Protein AF-A0AAW4YDM5-F1 (afdb_monomer_lite)

InterPro domains:
  IPR016183 Leukocidin/Hemolysin toxin [PF07968] (65-110)
  IPR036435 Leukocidin/porin MspA superfamily [SSF56959] (33-110)

Structure (mmCIF, N/CA/C/O backbone):
data_AF-A0AAW4YDM5-F1
#
_entry.id   AF-A0AAW4YDM5-F1
#
loop_
_atom_site.group_PDB
_atom_site.id
_atom_site.type_symbol
_atom_site.label_atom_id
_atom_site.label_alt_id
_atom_site.label_comp_id
_atom_site.label_asym_id
_atom_site.label_entity_id
_atom_site.label_seq_id
_atom_site.pdbx_PDB_ins_code
_atom_site.Cartn_x
_atom_site.Cartn_y
_atom_site.Cartn_z
_atom_site.occupancy
_atom_site.B_iso_or_equiv
_atom_site.auth_seq_id
_atom_site.auth_comp_id
_atom_site.auth_asym_id
_atom_site.auth_atom_id
_atom_site.pdbx_PDB_model_num
ATOM 1 N N . MET A 1 1 ? -7.450 -16.453 31.714 1.00 44.62 1 MET A N 1
ATOM 2 C CA . MET A 1 1 ? -6.294 -15.780 31.074 1.00 44.62 1 MET A CA 1
ATOM 3 C C . MET A 1 1 ? -5.781 -16.442 29.789 1.00 44.62 1 MET A C 1
ATOM 5 O O . MET A 1 1 ? -5.250 -15.725 28.960 1.00 44.62 1 MET A O 1
ATOM 9 N N . ILE A 1 2 ? -5.977 -17.747 29.549 1.00 43.50 2 ILE A N 1
ATOM 10 C CA . ILE A 1 2 ? -5.465 -18.433 28.335 1.00 43.50 2 ILE A CA 1
ATOM 11 C C . ILE A 1 2 ? -6.239 -18.065 27.048 1.00 43.50 2 ILE A C 1
ATOM 13 O O . ILE A 1 2 ? -5.651 -17.940 25.979 1.00 43.50 2 ILE A O 1
ATOM 17 N N . LYS A 1 3 ? -7.550 -17.791 27.143 1.00 35.97 3 LYS A N 1
ATOM 18 C CA . LYS A 1 3 ? -8.403 -17.486 25.973 1.00 35.97 3 LYS A CA 1
ATOM 19 C C . LYS A 1 3 ? -8.069 -16.163 25.259 1.00 35.97 3 LYS A C 1
ATOM 21 O O . LYS A 1 3 ? -8.311 -16.055 24.061 1.00 35.97 3 LYS A O 1
ATOM 26 N N . GLN A 1 4 ? -7.510 -15.176 25.965 1.00 38.47 4 GLN A N 1
ATOM 27 C CA . GLN A 1 4 ? -7.153 -13.869 25.386 1.00 38.47 4 GLN A CA 1
ATOM 28 C C . GLN A 1 4 ? -5.874 -13.957 24.538 1.00 38.47 4 GLN A C 1
ATOM 30 O O . GLN A 1 4 ? -5.766 -13.324 23.493 1.00 38.47 4 GLN A O 1
ATOM 35 N N . VAL A 1 5 ? -4.928 -14.799 24.967 1.00 45.00 5 VAL A N 1
ATOM 36 C CA . VAL A 1 5 ? -3.638 -15.004 24.297 1.00 45.00 5 VAL A CA 1
ATOM 37 C C . VAL A 1 5 ? -3.831 -15.718 22.957 1.00 45.00 5 VAL A C 1
ATOM 39 O O . VAL A 1 5 ? -3.221 -15.334 21.965 1.00 45.00 5 VAL A O 1
ATOM 42 N N . CYS A 1 6 ? -4.753 -16.685 22.885 1.00 41.28 6 CYS A N 1
ATOM 43 C CA . CYS A 1 6 ? -5.054 -17.390 21.637 1.00 41.28 6 CYS A CA 1
ATOM 44 C C . CYS A 1 6 ? -5.672 -16.476 20.565 1.00 41.28 6 CYS A C 1
ATOM 46 O O . CYS A 1 6 ? -5.277 -16.574 19.409 1.00 41.28 6 CYS A O 1
ATOM 48 N N . LYS A 1 7 ? -6.568 -15.543 20.931 1.00 37.28 7 LYS A N 1
ATOM 49 C CA . LYS A 1 7 ? -7.156 -14.589 19.967 1.00 37.28 7 LYS A CA 1
ATOM 50 C C . LYS A 1 7 ? -6.101 -13.670 19.340 1.00 37.28 7 LYS A C 1
ATOM 52 O O . LYS A 1 7 ? -6.119 -13.469 18.129 1.00 37.28 7 LYS A O 1
ATOM 57 N N . ASN A 1 8 ? -5.139 -13.189 20.130 1.00 35.47 8 ASN A N 1
ATOM 58 C CA . ASN A 1 8 ? -4.068 -12.326 19.621 1.00 35.47 8 ASN A CA 1
ATOM 59 C C . ASN A 1 8 ? -3.071 -13.079 18.721 1.00 35.47 8 ASN A C 1
ATOM 61 O O . ASN A 1 8 ? -2.528 -12.491 17.789 1.00 35.47 8 ASN A O 1
ATOM 65 N N . ILE A 1 9 ? -2.854 -14.380 18.950 1.00 46.88 9 ILE A N 1
ATOM 66 C CA . ILE A 1 9 ? -1.973 -15.201 18.102 1.00 46.88 9 ILE A CA 1
ATOM 67 C C . ILE A 1 9 ? -2.638 -15.513 16.750 1.00 46.88 9 ILE A C 1
ATOM 69 O O . ILE A 1 9 ? -1.966 -15.479 15.720 1.00 46.88 9 ILE A O 1
ATOM 73 N N . THR A 1 10 ? -3.954 -15.751 16.723 1.00 40.81 10 THR A N 1
ATOM 74 C CA . THR A 1 10 ? -4.691 -16.059 15.482 1.00 40.81 10 THR A CA 1
ATOM 75 C C . THR A 1 10 ? -4.813 -14.857 14.535 1.00 40.81 10 THR A C 1
ATOM 77 O O . THR A 1 10 ? -4.854 -15.036 13.321 1.00 40.81 10 THR A O 1
ATOM 80 N N . ILE A 1 11 ? -4.815 -13.624 15.051 1.00 39.06 11 ILE A N 1
ATOM 81 C CA . ILE A 1 11 ? -4.864 -12.413 14.211 1.00 39.06 11 ILE A CA 1
ATOM 82 C C . ILE A 1 11 ? -3.493 -12.123 13.570 1.00 39.06 11 ILE A C 1
ATOM 84 O O . ILE A 1 11 ? -3.420 -11.714 12.409 1.00 39.06 11 ILE A O 1
ATOM 88 N N . CYS A 1 12 ? -2.389 -12.411 14.270 1.00 39.31 12 CYS A N 1
ATOM 89 C CA . CYS A 1 12 ? -1.035 -12.227 13.735 1.00 39.31 12 CYS A CA 1
ATOM 90 C C . CYS A 1 12 ? -0.700 -13.171 12.565 1.00 39.31 12 CYS A C 1
ATOM 92 O O . CYS A 1 12 ? 0.063 -12.787 11.678 1.00 39.31 12 CYS A O 1
ATOM 94 N N . SER A 1 13 ? -1.267 -14.382 12.519 1.00 38.84 13 SER A N 1
ATOM 95 C CA . SER A 1 13 ? -0.990 -15.354 11.450 1.00 38.84 13 SER A CA 1
ATOM 96 C C . SER A 1 13 ? -1.734 -15.061 10.141 1.00 38.84 13 SER A C 1
ATOM 98 O O . SER A 1 13 ? -1.207 -15.341 9.064 1.00 38.84 13 SER A O 1
ATOM 100 N N . LEU A 1 14 ? -2.911 -14.429 10.195 1.00 42.19 14 LEU A N 1
ATOM 101 C CA . LEU A 1 14 ? -3.667 -14.051 8.992 1.00 42.19 14 LEU A CA 1
ATOM 102 C C . LEU A 1 14 ? -3.037 -12.864 8.247 1.00 42.19 14 LEU A C 1
ATOM 104 O O . LEU A 1 14 ? -3.037 -12.850 7.016 1.00 42.19 14 LEU A O 1
ATOM 108 N N . ALA A 1 15 ? -2.423 -11.923 8.970 1.00 40.47 15 ALA A N 1
ATOM 109 C CA . ALA A 1 15 ? -1.749 -10.765 8.377 1.00 40.47 15 ALA A CA 1
ATOM 110 C C . ALA A 1 15 ? -0.422 -11.110 7.665 1.00 40.47 15 ALA A C 1
ATOM 112 O O . ALA A 1 15 ? 0.049 -10.328 6.842 1.00 40.47 15 ALA A O 1
ATOM 113 N N . LEU A 1 16 ? 0.179 -12.271 7.958 1.00 44.12 16 LEU A N 1
ATOM 114 C CA . LEU A 1 16 ? 1.418 -12.731 7.318 1.00 44.12 16 LEU A CA 1
ATOM 115 C C . LEU A 1 16 ? 1.173 -13.564 6.049 1.00 44.12 16 LEU A C 1
ATOM 117 O O . LEU A 1 16 ? 2.044 -13.604 5.183 1.00 44.12 16 LEU A O 1
ATOM 121 N N . SER A 1 17 ? 0.005 -14.201 5.893 1.00 35.94 17 SER A N 1
ATOM 122 C CA . SER A 1 17 ? -0.230 -15.093 4.743 1.00 35.94 17 SER A CA 1
ATOM 123 C C . SER A 1 17 ? -0.555 -14.358 3.436 1.00 35.94 17 SER A C 1
ATOM 125 O O . SER A 1 17 ? -0.246 -14.860 2.358 1.00 35.94 17 SER A O 1
ATOM 127 N N . THR A 1 18 ? -1.089 -13.133 3.496 1.00 46.22 18 THR A N 1
ATOM 128 C CA . THR A 1 18 ? -1.374 -12.333 2.289 1.00 46.22 18 THR A CA 1
ATOM 129 C C . THR A 1 18 ? -0.150 -11.603 1.734 1.00 46.22 18 THR A C 1
ATOM 131 O O . THR A 1 18 ? -0.215 -11.061 0.634 1.00 46.22 18 THR A O 1
ATOM 134 N N . ALA A 1 19 ? 0.986 -11.624 2.440 1.00 41.69 19 ALA A N 1
ATOM 135 C CA . ALA A 1 19 ? 2.245 -11.042 1.970 1.00 41.69 19 ALA A CA 1
ATOM 136 C C . ALA A 1 19 ? 3.125 -12.021 1.160 1.00 41.69 19 ALA A C 1
ATOM 138 O O . ALA A 1 19 ? 4.143 -11.600 0.617 1.00 41.69 19 ALA A O 1
ATOM 139 N N . LEU A 1 20 ? 2.765 -13.311 1.070 1.00 43.16 20 LEU A N 1
ATOM 140 C CA . LEU A 1 20 ? 3.680 -14.376 0.622 1.00 43.16 20 LEU A CA 1
ATOM 141 C C . LEU A 1 20 ? 3.367 -15.026 -0.738 1.00 43.16 20 LEU A C 1
ATOM 143 O O . LEU A 1 20 ? 4.077 -15.945 -1.134 1.00 43.16 20 LEU A O 1
ATOM 147 N N . THR A 1 21 ? 2.375 -14.561 -1.504 1.00 43.31 21 THR A N 1
ATOM 148 C CA . THR A 1 21 ? 2.066 -15.158 -2.825 1.00 43.31 21 THR A CA 1
ATOM 149 C C . THR A 1 21 ? 2.743 -14.477 -4.018 1.00 43.31 21 THR A C 1
ATOM 151 O O . THR A 1 21 ? 2.501 -14.868 -5.160 1.00 43.31 21 THR A O 1
ATOM 154 N N . VAL A 1 22 ? 3.661 -13.526 -3.803 1.00 43.19 22 VAL A N 1
ATOM 155 C CA . VAL A 1 22 ? 4.590 -13.108 -4.867 1.00 43.19 22 VAL A CA 1
ATOM 156 C C . VAL A 1 22 ? 5.719 -14.137 -4.932 1.00 43.19 22 VAL A C 1
ATOM 158 O O . VAL A 1 22 ? 6.768 -13.969 -4.318 1.00 43.19 22 VAL A O 1
ATOM 161 N N . PHE A 1 23 ? 5.477 -15.232 -5.654 1.00 41.00 2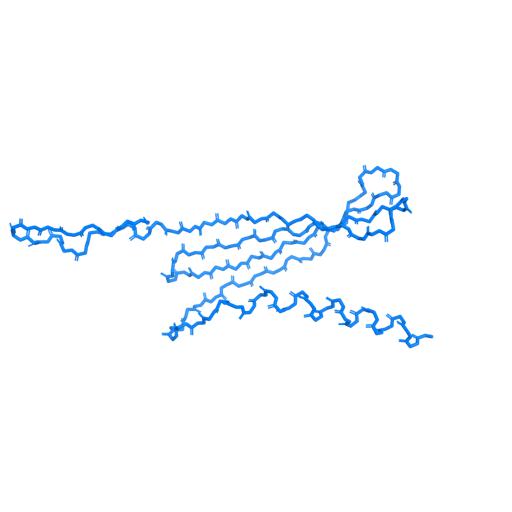3 PHE A N 1
ATOM 162 C CA . PHE A 1 23 ? 6.501 -16.211 -6.017 1.00 41.00 23 PHE A CA 1
ATOM 163 C C . PHE A 1 23 ? 7.747 -15.489 -6.573 1.00 41.00 23 PHE A C 1
ATOM 165 O O . PHE A 1 23 ? 7.639 -14.800 -7.597 1.00 41.00 23 PHE A O 1
ATOM 172 N N . PRO A 1 24 ? 8.939 -15.636 -5.964 1.00 40.97 24 PRO A N 1
ATOM 173 C CA . PRO A 1 24 ? 10.163 -15.237 -6.624 1.00 40.97 24 PRO A CA 1
ATOM 174 C C . PRO A 1 24 ? 10.464 -16.326 -7.654 1.00 40.97 24 PRO A C 1
ATOM 176 O O . PRO A 1 24 ? 10.993 -17.388 -7.336 1.00 40.97 24 PRO A O 1
ATOM 179 N N . ALA A 1 25 ? 10.093 -16.087 -8.910 1.00 41.97 25 ALA A N 1
ATOM 180 C CA . ALA A 1 25 ? 10.768 -16.754 -10.011 1.00 41.97 25 ALA A CA 1
ATOM 181 C C . ALA A 1 25 ? 12.234 -16.308 -9.950 1.00 41.97 25 ALA A C 1
ATOM 183 O O . ALA A 1 25 ? 12.522 -15.156 -10.251 1.00 41.97 25 ALA A O 1
ATOM 184 N N . SER A 1 26 ? 13.093 -17.190 -9.434 1.00 42.50 26 SER A N 1
ATOM 185 C CA . SER A 1 26 ? 14.560 -17.189 -9.504 1.00 42.50 26 SER A CA 1
ATOM 186 C C . SER A 1 26 ? 15.215 -15.906 -10.047 1.00 42.50 26 SER A C 1
ATOM 188 O O . SER A 1 26 ? 15.744 -15.885 -11.155 1.00 42.50 26 SER A O 1
ATOM 190 N N . SER A 1 27 ? 15.223 -14.842 -9.254 1.00 41.47 27 SER A N 1
ATOM 191 C CA . SER A 1 27 ? 16.229 -13.791 -9.339 1.00 41.47 27 SER A CA 1
ATOM 192 C C . SER A 1 27 ? 16.419 -13.245 -7.931 1.00 41.47 27 SER A C 1
ATOM 194 O O . SER A 1 27 ? 15.467 -13.121 -7.157 1.00 41.47 27 SER A O 1
ATOM 196 N N . TYR A 1 28 ? 17.669 -13.000 -7.553 1.00 47.84 28 TYR A N 1
ATOM 197 C CA . TYR A 1 28 ? 18.026 -12.339 -6.303 1.00 47.84 28 TYR A CA 1
ATOM 198 C C . TYR A 1 28 ? 17.631 -10.855 -6.400 1.00 47.84 28 TYR A C 1
ATOM 200 O O . TYR A 1 28 ? 18.486 -9.977 -6.461 1.00 47.84 28 TYR A O 1
ATOM 208 N N . ALA A 1 29 ? 16.334 -10.566 -6.489 1.00 52.53 29 ALA A N 1
ATOM 209 C CA . ALA A 1 29 ? 15.829 -9.208 -6.431 1.00 52.53 29 ALA A CA 1
ATOM 210 C C . ALA A 1 29 ? 15.905 -8.731 -4.975 1.00 52.53 29 ALA A C 1
ATOM 212 O O . ALA A 1 29 ? 15.348 -9.354 -4.069 1.00 52.53 29 ALA A O 1
ATOM 213 N N . GLU A 1 30 ? 16.611 -7.626 -4.737 1.00 57.28 30 GLU A N 1
ATOM 214 C CA . GLU A 1 30 ? 16.645 -6.970 -3.430 1.00 57.28 30 GLU A CA 1
ATOM 215 C C . GLU A 1 30 ? 15.254 -6.380 -3.139 1.00 57.28 30 GLU A C 1
ATOM 217 O O . GLU A 1 30 ? 14.900 -5.293 -3.606 1.00 57.28 30 GLU A O 1
ATOM 222 N N . ILE A 1 31 ? 14.436 -7.126 -2.393 1.00 62.00 31 ILE A N 1
ATOM 223 C CA . ILE A 1 31 ? 13.111 -6.680 -1.963 1.00 62.00 31 ILE A CA 1
ATOM 224 C C . ILE A 1 31 ? 13.289 -5.721 -0.787 1.00 62.00 31 ILE A C 1
ATOM 226 O O . ILE A 1 31 ? 13.648 -6.123 0.321 1.00 62.00 31 ILE A O 1
ATOM 230 N N . LYS A 1 32 ? 12.995 -4.437 -1.008 1.00 73.62 32 LYS A N 1
ATOM 231 C CA . LYS A 1 32 ? 12.991 -3.435 0.066 1.00 73.62 32 LYS A CA 1
ATOM 232 C C . LYS A 1 32 ? 11.613 -3.387 0.705 1.00 73.62 32 LYS A C 1
ATOM 234 O O . LYS A 1 32 ? 10.699 -2.765 0.169 1.00 73.62 32 LYS A O 1
ATOM 239 N N . SER A 1 33 ? 11.466 -4.041 1.855 1.00 80.81 33 SER A N 1
ATOM 240 C CA . SER A 1 33 ? 10.234 -4.025 2.645 1.00 80.81 33 SER A CA 1
ATOM 241 C C . SER A 1 33 ? 10.357 -3.121 3.869 1.00 80.81 33 SER A C 1
ATOM 243 O O . SER A 1 33 ? 11.337 -3.197 4.610 1.00 80.81 33 SER A O 1
ATOM 245 N N . LYS A 1 34 ? 9.333 -2.313 4.135 1.00 85.25 34 LYS A N 1
ATOM 246 C CA . LYS A 1 34 ? 9.205 -1.517 5.360 1.00 85.25 34 LYS A CA 1
ATOM 247 C C . LYS A 1 34 ? 7.765 -1.557 5.835 1.00 85.25 34 LYS A C 1
ATOM 249 O O . LYS A 1 34 ? 6.843 -1.404 5.040 1.00 85.25 34 LYS A O 1
ATOM 254 N N . ILE A 1 35 ? 7.574 -1.712 7.139 1.00 86.56 35 ILE A N 1
ATOM 255 C CA . ILE A 1 35 ? 6.257 -1.610 7.758 1.00 86.56 35 ILE A CA 1
ATOM 256 C C . ILE A 1 35 ? 6.315 -0.523 8.823 1.00 86.56 35 ILE A C 1
ATOM 258 O O . ILE A 1 35 ? 7.212 -0.523 9.664 1.00 86.56 35 ILE A O 1
ATOM 262 N N . THR A 1 36 ? 5.380 0.422 8.777 1.00 83.94 36 THR A N 1
ATOM 263 C CA . THR A 1 36 ? 5.300 1.482 9.782 1.00 83.94 36 THR A CA 1
ATOM 264 C C . THR A 1 36 ? 4.778 0.937 11.109 1.00 83.94 36 THR A C 1
ATOM 266 O O . THR A 1 36 ? 4.114 -0.108 11.170 1.00 83.94 36 THR A O 1
ATOM 269 N N . THR A 1 37 ? 5.061 1.671 12.181 1.00 85.19 37 THR A N 1
ATOM 270 C CA . THR A 1 37 ? 4.341 1.523 13.444 1.00 85.19 37 THR A CA 1
ATOM 271 C C . THR A 1 37 ? 2.861 1.853 13.242 1.00 85.19 37 THR A C 1
ATOM 273 O O . THR A 1 37 ? 2.474 2.479 12.247 1.00 85.19 37 THR A O 1
ATOM 276 N N . VAL A 1 38 ? 2.026 1.367 14.157 1.00 91.12 38 VAL A N 1
ATOM 277 C CA . VAL A 1 38 ? 0.591 1.657 14.156 1.00 91.12 38 VAL A CA 1
ATOM 278 C C . VAL A 1 38 ? 0.384 3.088 14.644 1.00 91.12 38 VAL A C 1
ATOM 280 O O . VAL A 1 38 ? 0.923 3.465 15.683 1.00 91.12 38 VAL A O 1
ATOM 283 N N . SER A 1 39 ? -0.390 3.874 13.902 1.00 89.06 39 SER A N 1
ATOM 284 C CA . SER A 1 39 ? -0.860 5.191 14.331 1.00 89.06 39 SER A CA 1
ATOM 285 C C . SER A 1 39 ? -2.332 5.109 14.722 1.00 89.06 39 SER A C 1
ATOM 287 O O . SER A 1 39 ? -3.151 4.678 13.911 1.00 89.06 39 SER A O 1
ATOM 289 N N . GLU A 1 40 ? -2.663 5.540 15.934 1.00 93.00 40 GLU A N 1
ATOM 290 C CA . GLU A 1 40 ? -4.042 5.664 16.412 1.00 93.00 40 GLU A CA 1
ATOM 291 C C . GLU A 1 40 ? -4.577 7.070 16.111 1.00 93.00 40 GLU A C 1
ATOM 293 O O . GLU A 1 40 ? -3.873 8.068 16.287 1.00 93.00 40 GLU A O 1
ATOM 298 N N . LYS A 1 41 ? -5.828 7.149 15.661 1.00 92.50 41 LYS A N 1
ATOM 299 C CA . LYS A 1 41 ? -6.566 8.396 15.476 1.00 92.50 41 LYS A CA 1
ATOM 300 C C . LYS A 1 41 ? -7.996 8.222 15.976 1.00 92.50 41 LYS A C 1
ATOM 302 O O . LYS A 1 41 ? -8.707 7.336 15.510 1.00 92.50 41 LYS A O 1
ATOM 307 N N . ASN A 1 42 ? -8.436 9.114 16.857 1.00 90.94 42 ASN A N 1
ATOM 308 C CA . ASN A 1 42 ? -9.849 9.231 17.217 1.00 90.94 42 ASN A CA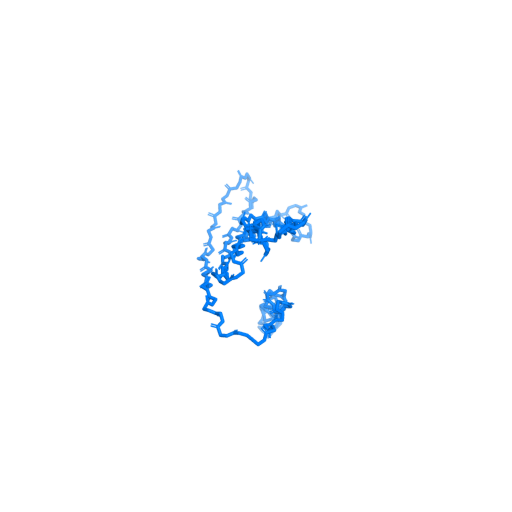 1
ATOM 309 C C . ASN A 1 42 ? -10.582 9.960 16.082 1.00 90.94 42 ASN A C 1
ATOM 311 O O . ASN A 1 42 ? -10.111 11.008 15.625 1.00 90.94 42 ASN A O 1
ATOM 315 N N . LEU A 1 43 ? -11.674 9.382 15.582 1.00 87.12 43 LEU A N 1
ATOM 316 C CA . LEU A 1 43 ? -12.462 9.981 14.501 1.00 87.12 43 LEU A CA 1
ATOM 317 C C . LEU A 1 43 ? -13.618 10.803 15.060 1.00 87.12 43 LEU A C 1
ATOM 319 O O . LEU A 1 43 ? -13.651 12.010 14.844 1.00 87.12 43 LEU A O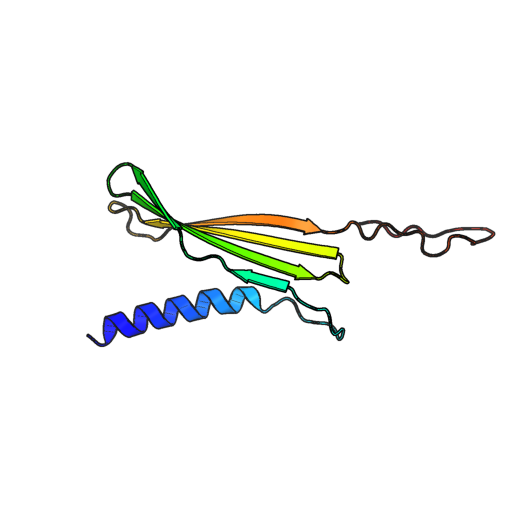 1
ATOM 323 N N . ASP A 1 44 ? -14.532 10.139 15.765 1.00 85.12 44 ASP A N 1
ATOM 324 C CA . ASP A 1 44 ? -15.706 10.743 16.388 1.00 85.12 44 ASP A CA 1
ATOM 325 C C . ASP A 1 44 ? -16.249 9.833 17.501 1.00 85.12 44 ASP A C 1
ATOM 327 O O . ASP A 1 44 ? -16.239 8.603 17.370 1.00 85.12 44 ASP A O 1
ATOM 331 N N . GLY A 1 45 ? -16.694 10.436 18.604 1.00 84.69 45 GLY A N 1
ATOM 332 C CA . GLY A 1 45 ? -17.055 9.725 19.833 1.00 84.69 45 GLY A CA 1
ATOM 333 C C . GLY A 1 45 ? -15.967 8.740 20.276 1.00 84.69 45 GLY A C 1
ATOM 334 O O . GLY A 1 45 ? -14.783 9.073 20.327 1.00 84.69 45 GLY A O 1
ATOM 335 N N . ASP A 1 46 ? -16.374 7.502 20.543 1.00 86.88 46 ASP A N 1
ATOM 336 C CA . ASP A 1 46 ? -15.481 6.401 20.920 1.00 86.88 46 ASP A CA 1
ATOM 337 C C . ASP A 1 46 ? -14.942 5.614 19.702 1.00 86.88 46 ASP A C 1
ATOM 339 O O . ASP A 1 46 ? -14.326 4.555 19.855 1.00 86.88 46 ASP A O 1
ATOM 343 N N . THR A 1 47 ? -15.163 6.111 18.478 1.00 89.12 47 THR A N 1
ATOM 344 C CA . THR A 1 47 ? -14.679 5.472 17.249 1.00 89.12 47 THR A CA 1
ATOM 345 C C . THR A 1 47 ? -13.197 5.744 17.039 1.00 89.12 47 THR A C 1
ATOM 347 O O . THR A 1 47 ? -12.757 6.893 16.892 1.00 89.12 47 THR A O 1
ATOM 350 N N . LYS A 1 48 ? -12.420 4.664 16.941 1.00 92.25 48 LYS A N 1
ATOM 351 C CA . LYS A 1 48 ? -10.967 4.714 16.767 1.00 92.25 48 LYS A CA 1
ATOM 352 C C . LYS A 1 48 ? -10.538 4.104 15.448 1.00 92.25 48 LYS A C 1
ATOM 354 O O . LYS A 1 48 ? -11.027 3.052 15.042 1.00 92.25 48 LYS A O 1
ATOM 359 N N . MET A 1 49 ? -9.574 4.749 14.804 1.00 93.19 49 MET A N 1
ATOM 360 C CA . MET A 1 49 ? -8.910 4.246 13.613 1.00 93.19 49 MET A CA 1
ATOM 361 C C . MET A 1 49 ? -7.446 3.938 13.916 1.00 93.19 49 MET A C 1
ATOM 363 O O . MET A 1 49 ? -6.697 4.796 14.380 1.00 93.19 49 MET A O 1
ATOM 367 N N . TYR A 1 50 ? -7.030 2.722 13.589 1.00 93.19 50 TYR A N 1
ATOM 368 C CA . TYR A 1 50 ? -5.652 2.265 13.666 1.00 93.19 50 TYR A CA 1
ATOM 369 C C . TYR A 1 50 ? -5.104 2.103 12.256 1.00 93.19 50 TYR A C 1
ATOM 371 O O 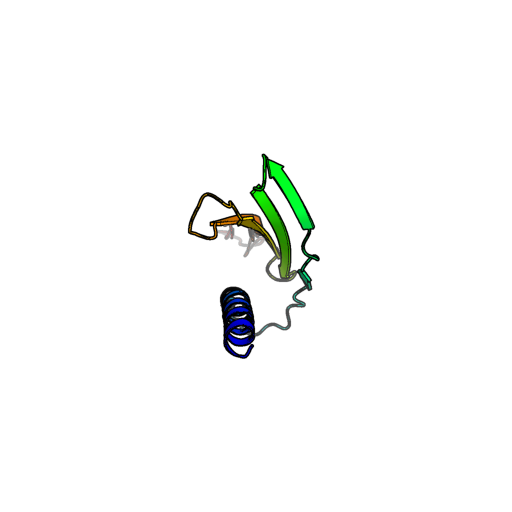. TYR A 1 50 ? -5.524 1.225 11.502 1.00 93.19 50 TYR A O 1
ATOM 379 N N . THR A 1 51 ? -4.148 2.947 11.891 1.00 91.94 51 THR A N 1
ATOM 380 C CA . THR A 1 51 ? -3.552 2.942 10.558 1.00 91.94 51 THR A CA 1
ATOM 381 C C . THR A 1 51 ? -2.156 2.335 10.591 1.00 91.94 51 THR A C 1
ATOM 383 O O . THR A 1 51 ? -1.332 2.658 11.446 1.00 91.94 51 THR A O 1
ATOM 386 N N . ARG A 1 52 ? -1.861 1.470 9.620 1.00 92.56 52 ARG A N 1
ATOM 387 C CA . ARG A 1 52 ? -0.525 0.918 9.381 1.00 92.56 52 ARG A CA 1
ATOM 388 C C . ARG A 1 52 ? -0.244 0.875 7.890 1.00 92.56 52 ARG A C 1
ATOM 390 O O . ARG A 1 52 ? -1.110 0.496 7.110 1.00 92.56 52 ARG A O 1
ATOM 397 N N . THR A 1 53 ? 0.970 1.227 7.487 1.00 90.06 53 THR A N 1
ATOM 398 C CA . THR A 1 53 ? 1.378 1.163 6.082 1.00 90.06 53 THR A CA 1
ATOM 399 C C . THR A 1 53 ? 2.487 0.136 5.906 1.00 90.06 53 THR A C 1
ATOM 401 O O . THR A 1 53 ? 3.499 0.184 6.606 1.00 90.06 53 THR A O 1
ATOM 404 N N . ALA A 1 54 ? 2.303 -0.786 4.966 1.00 89.31 54 ALA A N 1
ATOM 405 C CA . ALA A 1 54 ? 3.319 -1.723 4.512 1.00 89.31 54 ALA A CA 1
ATOM 406 C C . ALA A 1 54 ? 3.754 -1.339 3.096 1.00 89.31 54 ALA A C 1
ATOM 408 O O . ALA A 1 54 ? 2.928 -1.215 2.194 1.00 89.31 54 ALA A O 1
ATOM 409 N N . THR A 1 55 ? 5.049 -1.135 2.899 1.00 87.75 55 THR A N 1
ATOM 410 C CA . THR A 1 55 ? 5.646 -0.837 1.596 1.00 87.75 55 THR A CA 1
ATOM 411 C C . THR A 1 55 ? 6.604 -1.941 1.198 1.00 87.75 55 THR A C 1
ATOM 413 O O . THR A 1 55 ? 7.424 -2.354 2.018 1.00 87.75 55 THR A O 1
ATOM 416 N N . THR A 1 56 ? 6.531 -2.375 -0.053 1.00 89.31 56 THR A N 1
ATOM 417 C CA . THR A 1 56 ? 7.489 -3.296 -0.667 1.00 89.31 56 THR A CA 1
ATOM 418 C C . THR A 1 56 ? 7.826 -2.817 -2.072 1.00 89.31 56 THR A C 1
ATOM 420 O O . THR A 1 56 ? 6.984 -2.221 -2.745 1.00 89.31 56 THR A O 1
ATOM 423 N N . SER A 1 57 ? 9.055 -3.033 -2.523 1.00 87.25 57 SER A N 1
ATOM 424 C CA . SER A 1 57 ? 9.456 -2.706 -3.888 1.00 87.25 57 SER A CA 1
ATOM 425 C C . SER A 1 57 ? 10.436 -3.722 -4.445 1.00 87.25 57 SER A C 1
ATOM 427 O O . SER A 1 57 ? 11.366 -4.127 -3.748 1.00 87.25 57 SER A O 1
ATOM 429 N N . ASP A 1 58 ? 10.246 -4.047 -5.717 1.00 86.50 58 ASP A N 1
ATOM 430 C CA . ASP A 1 58 ? 11.126 -4.850 -6.554 1.00 86.50 58 ASP A CA 1
ATOM 431 C C . ASP A 1 58 ? 11.724 -3.932 -7.632 1.00 86.50 58 ASP A C 1
ATOM 433 O O . ASP A 1 58 ? 11.031 -3.449 -8.537 1.00 86.50 58 ASP A O 1
ATOM 437 N N . THR A 1 59 ? 13.021 -3.651 -7.494 1.00 86.44 59 THR A N 1
ATOM 438 C CA . THR A 1 59 ? 13.747 -2.740 -8.392 1.00 86.44 59 THR A CA 1
ATOM 439 C C . THR A 1 59 ? 13.901 -3.332 -9.793 1.00 86.44 59 THR A C 1
ATOM 441 O O . THR A 1 59 ? 13.813 -2.597 -10.777 1.00 86.44 59 THR A O 1
ATOM 444 N N . GLU A 1 60 ? 14.084 -4.650 -9.900 1.00 86.12 60 GLU A N 1
ATOM 445 C CA . GLU A 1 60 ? 14.284 -5.342 -11.176 1.00 86.12 60 GLU A CA 1
ATOM 446 C C . GLU A 1 60 ? 13.001 -5.304 -12.009 1.00 86.12 60 GLU A C 1
ATOM 448 O O . GLU A 1 60 ? 13.016 -4.937 -13.188 1.00 86.12 60 GLU A O 1
ATOM 453 N N . LYS A 1 61 ? 11.862 -5.580 -11.369 1.00 85.69 61 LYS A N 1
ATOM 454 C CA . LYS A 1 61 ? 10.547 -5.527 -12.021 1.00 85.69 61 LYS A CA 1
ATOM 455 C C . LYS A 1 61 ? 9.988 -4.111 -12.143 1.00 85.69 61 LYS A C 1
ATOM 457 O O . LYS A 1 61 ? 8.980 -3.921 -12.819 1.00 85.69 61 LYS A O 1
ATOM 462 N N . LYS A 1 62 ? 10.632 -3.112 -11.527 1.00 89.44 62 LYS A N 1
ATOM 463 C CA . LYS A 1 62 ? 10.154 -1.719 -11.437 1.00 89.44 62 LYS A CA 1
ATOM 464 C C . LYS A 1 62 ? 8.744 -1.635 -10.841 1.00 89.44 62 LYS A C 1
ATOM 466 O O . LYS A 1 62 ? 7.905 -0.870 -11.321 1.00 89.44 62 LYS A O 1
ATOM 471 N N . ILE A 1 63 ? 8.479 -2.436 -9.810 1.00 90.62 63 ILE A N 1
ATOM 472 C CA . ILE A 1 63 ? 7.189 -2.481 -9.115 1.00 90.62 63 ILE A CA 1
ATOM 473 C C . ILE A 1 63 ? 7.385 -2.002 -7.682 1.00 90.62 63 ILE A C 1
ATOM 475 O O . ILE A 1 63 ? 8.244 -2.499 -6.959 1.00 90.62 63 ILE A O 1
ATOM 479 N N . SER A 1 64 ? 6.557 -1.061 -7.250 1.00 91.44 64 SER A N 1
ATOM 480 C CA . SER A 1 64 ? 6.430 -0.646 -5.861 1.00 91.44 64 SER A CA 1
ATOM 481 C C . SER A 1 64 ? 4.983 -0.795 -5.410 1.00 91.44 64 SER A C 1
ATOM 483 O O . SER A 1 64 ? 4.044 -0.493 -6.144 1.00 91.44 64 SER A O 1
ATOM 485 N N . GLN A 1 65 ? 4.799 -1.267 -4.185 1.00 91.81 65 GLN A N 1
ATOM 486 C CA . GLN A 1 65 ? 3.505 -1.441 -3.546 1.00 91.81 65 GLN A CA 1
ATOM 487 C C . GLN A 1 65 ? 3.525 -0.743 -2.191 1.00 91.81 65 GLN A C 1
ATOM 489 O O . GLN A 1 65 ? 4.505 -0.789 -1.447 1.00 91.81 65 GLN A O 1
ATOM 494 N N . SER A 1 66 ? 2.421 -0.090 -1.867 1.00 91.25 66 SER A N 1
ATOM 495 C CA . SER A 1 66 ? 2.187 0.596 -0.605 1.00 91.25 66 SER A CA 1
ATOM 496 C C . SER A 1 66 ? 0.755 0.308 -0.176 1.00 91.25 66 SER A C 1
ATOM 498 O O . SER A 1 66 ? -0.198 0.870 -0.711 1.00 91.25 66 SER A O 1
ATOM 500 N N . LEU A 1 67 ? 0.605 -0.619 0.761 1.00 94.06 67 LEU A N 1
ATOM 501 C CA . LEU A 1 67 ? -0.677 -1.010 1.325 1.00 94.06 67 LEU A CA 1
ATOM 502 C C . LEU A 1 67 ? -0.881 -0.265 2.638 1.00 94.06 67 LEU A C 1
ATOM 504 O O . LEU A 1 67 ? -0.152 -0.482 3.605 1.00 94.06 67 LEU A O 1
ATOM 508 N N . GLN A 1 68 ? -1.871 0.618 2.671 1.00 92.75 68 GLN A N 1
ATOM 509 C CA . GLN A 1 68 ? -2.308 1.276 3.894 1.00 92.75 68 GLN A CA 1
ATOM 510 C C . GLN A 1 68 ? -3.539 0.550 4.436 1.00 92.75 68 GLN A C 1
ATOM 512 O O . GLN A 1 68 ? -4.600 0.569 3.816 1.00 92.75 68 GLN A O 1
ATOM 517 N N . PHE A 1 69 ? -3.387 -0.070 5.597 1.00 94.44 69 PHE A N 1
ATOM 518 C CA . PHE A 1 69 ? -4.449 -0.721 6.348 1.00 94.44 69 PHE A CA 1
ATOM 519 C C . PHE A 1 69 ? -4.997 0.268 7.369 1.00 94.44 69 PHE A C 1
ATOM 521 O O . PHE A 1 69 ? -4.226 0.832 8.143 1.00 94.44 69 PHE A O 1
ATOM 528 N N . ASN A 1 70 ? -6.308 0.479 7.371 1.00 93.38 70 ASN A N 1
ATOM 529 C CA . ASN A 1 70 ? -6.998 1.305 8.354 1.00 93.38 70 ASN A CA 1
ATOM 530 C C . ASN A 1 70 ? -8.040 0.429 9.041 1.00 93.38 70 ASN A C 1
ATOM 532 O O . ASN A 1 70 ? -9.065 0.109 8.441 1.00 93.38 70 ASN A O 1
ATOM 536 N N . PHE A 1 71 ? -7.750 0.009 10.263 1.00 94.25 71 PHE A N 1
ATOM 537 C CA . PHE A 1 71 ? -8.668 -0.757 11.092 1.00 94.25 71 PHE A CA 1
ATOM 538 C C . PHE A 1 71 ? -9.552 0.214 11.857 1.00 94.25 71 PHE A C 1
ATOM 540 O O . PHE A 1 71 ? -9.046 1.142 12.483 1.00 94.25 71 PHE A O 1
ATOM 547 N N . LEU A 1 72 ? -10.855 0.013 11.776 1.00 93.38 72 LEU A N 1
ATOM 548 C CA . LEU A 1 72 ? -11.857 0.840 12.416 1.00 93.38 72 LEU A CA 1
ATOM 549 C C . LEU A 1 72 ? -12.515 0.034 13.534 1.00 93.38 72 LEU A C 1
ATOM 551 O O . LEU A 1 72 ? -12.994 -1.081 13.309 1.00 93.38 72 LEU A O 1
ATOM 555 N N . THR A 1 73 ? -12.521 0.616 14.727 1.00 89.62 73 THR A N 1
ATOM 556 C CA . THR A 1 73 ? -13.188 0.081 15.910 1.00 89.62 73 THR A CA 1
ATOM 557 C C . THR A 1 73 ? -14.297 1.046 16.298 1.00 89.62 73 THR A C 1
ATOM 559 O O . THR A 1 73 ? -14.021 2.168 16.721 1.00 89.62 73 THR A O 1
ATOM 562 N N . GLU A 1 74 ? -15.541 0.601 16.140 1.00 89.44 74 GLU A N 1
ATOM 563 C CA . GLU A 1 74 ? -16.747 1.339 16.513 1.00 89.44 74 GLU A CA 1
ATOM 564 C C . GLU A 1 74 ? -17.453 0.610 17.666 1.00 89.44 74 GLU A C 1
ATOM 566 O O . GLU A 1 74 ? -17.725 -0.582 17.542 1.00 89.44 74 GLU A O 1
ATOM 571 N N . PRO A 1 75 ? -17.788 1.283 18.779 1.00 87.50 75 PRO A N 1
ATOM 572 C CA . PRO A 1 75 ? -18.422 0.624 19.926 1.00 87.50 75 PRO A CA 1
ATOM 573 C C . PRO A 1 75 ? -19.832 0.102 19.640 1.00 87.50 75 PRO A C 1
ATOM 575 O O . PRO A 1 75 ? -20.272 -0.863 20.258 1.00 87.50 75 PRO A O 1
ATOM 578 N N . ASN A 1 76 ? -20.543 0.748 18.714 1.00 89.06 76 ASN A N 1
ATOM 579 C CA . ASN A 1 76 ? -21.929 0.423 18.372 1.00 89.06 76 ASN A CA 1
ATOM 580 C C . ASN A 1 76 ? -22.036 -0.582 17.216 1.00 89.06 76 ASN A C 1
ATOM 582 O O . ASN A 1 76 ? -23.136 -0.831 16.724 1.00 89.06 76 ASN A O 1
ATOM 586 N N . TYR A 1 77 ? -20.911 -1.147 16.775 1.00 89.31 77 TYR A N 1
ATOM 587 C CA . TYR A 1 77 ? -20.861 -2.107 15.685 1.00 89.31 77 TYR A CA 1
ATOM 588 C C . TYR A 1 77 ? -20.143 -3.377 16.141 1.00 89.31 77 TYR A C 1
ATOM 590 O O . TYR A 1 77 ? -19.051 -3.341 16.699 1.00 89.31 77 TYR A O 1
ATOM 598 N N . ASP A 1 78 ? -20.769 -4.527 15.915 1.00 91.19 78 ASP A N 1
ATOM 599 C CA . ASP A 1 78 ? -20.311 -5.825 16.418 1.00 91.19 78 ASP A CA 1
ATOM 600 C C . ASP A 1 78 ? -19.193 -6.457 15.571 1.00 91.19 78 ASP A C 1
ATOM 602 O O . ASP A 1 78 ? -18.741 -7.569 15.858 1.00 91.19 78 ASP A O 1
ATOM 606 N N . LYS A 1 79 ? -18.730 -5.759 14.527 1.00 91.31 79 LYS A N 1
ATOM 607 C CA . LYS A 1 79 ? -17.707 -6.241 13.594 1.00 91.31 79 LYS A CA 1
ATOM 608 C C . LYS A 1 79 ? -16.541 -5.271 13.494 1.00 91.31 79 LYS A C 1
ATOM 610 O O . LYS A 1 79 ? -16.702 -4.058 13.417 1.00 91.31 79 LYS A O 1
ATOM 615 N N . GLU A 1 80 ? -15.349 -5.838 13.384 1.00 87.44 80 GLU A N 1
ATOM 616 C CA . GLU A 1 80 ? -14.156 -5.086 13.012 1.00 87.44 80 GLU A CA 1
ATOM 617 C C . GLU A 1 80 ? -14.194 -4.773 11.513 1.00 87.44 80 GLU A C 1
ATOM 619 O O . GLU A 1 80 ? -14.472 -5.649 10.689 1.00 87.44 80 GLU A O 1
ATOM 624 N N . THR A 1 81 ? -13.897 -3.525 11.151 1.00 91.81 81 THR A N 1
ATOM 625 C CA . THR A 1 81 ? -13.848 -3.101 9.746 1.00 91.81 81 THR A CA 1
ATOM 626 C C . THR A 1 81 ? -12.422 -2.737 9.366 1.00 91.81 81 THR A C 1
ATOM 628 O O . THR A 1 81 ? -11.728 -2.051 10.112 1.00 91.81 81 THR A O 1
ATOM 631 N N . VAL A 1 82 ? -11.969 -3.174 8.189 1.00 93.75 82 VAL A N 1
ATOM 632 C CA . VAL A 1 82 ? -10.662 -2.796 7.644 1.00 93.75 82 VAL A CA 1
ATOM 633 C C . VAL A 1 82 ? -10.816 -2.164 6.267 1.00 93.75 82 VAL A C 1
ATOM 635 O O . VAL A 1 82 ? -11.387 -2.752 5.352 1.00 93.75 82 VAL A O 1
ATOM 638 N N . PHE A 1 83 ? -10.255 -0.969 6.105 1.00 93.06 83 PHE 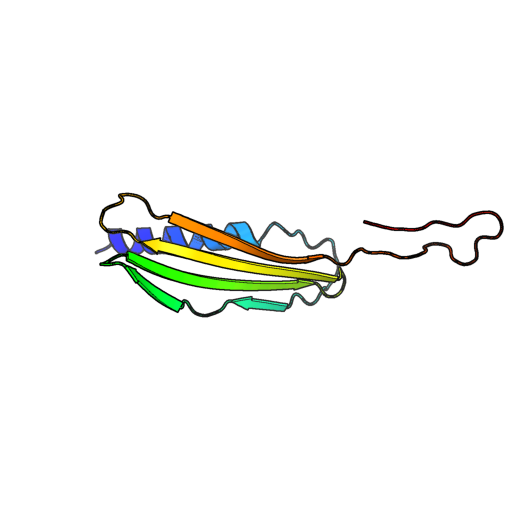A N 1
ATOM 639 C CA . PHE A 1 83 ? -10.126 -0.303 4.814 1.00 93.06 83 PHE A CA 1
ATOM 640 C C . PHE A 1 83 ? -8.692 -0.430 4.326 1.00 93.06 83 PHE A C 1
ATOM 642 O O . PHE A 1 83 ? -7.761 0.106 4.937 1.00 93.06 83 PHE A O 1
ATOM 649 N N . ILE A 1 84 ? -8.519 -1.120 3.202 1.00 92.94 84 ILE A N 1
ATOM 650 C CA . ILE A 1 84 ? -7.215 -1.309 2.576 1.00 92.94 84 ILE A CA 1
ATOM 651 C C . ILE A 1 84 ? -7.113 -0.364 1.387 1.00 92.94 84 ILE A C 1
ATOM 653 O O . ILE A 1 84 ? -7.859 -0.479 0.416 1.00 92.94 84 ILE A O 1
ATOM 657 N N . LYS A 1 85 ? -6.159 0.564 1.446 1.00 94.06 85 LYS A N 1
ATOM 658 C CA . LYS A 1 85 ? -5.800 1.410 0.312 1.00 94.06 85 LYS A CA 1
ATOM 659 C C . LYS A 1 85 ? -4.522 0.878 -0.315 1.00 94.06 85 LYS A C 1
ATOM 661 O O . LYS A 1 85 ? -3.441 1.026 0.254 1.00 94.06 85 LYS A O 1
ATOM 666 N N . ALA A 1 86 ? -4.657 0.279 -1.493 1.00 92.62 86 ALA A N 1
ATOM 667 C CA . ALA A 1 86 ? -3.524 -0.130 -2.306 1.00 92.62 86 ALA A CA 1
ATOM 668 C C . ALA A 1 86 ? -3.038 1.052 -3.153 1.00 92.62 86 ALA A C 1
ATOM 670 O O . ALA A 1 86 ? -3.776 1.613 -3.961 1.00 92.62 86 ALA A O 1
ATOM 671 N N . LYS A 1 87 ? -1.791 1.453 -2.932 1.00 92.88 87 LYS A N 1
ATOM 672 C CA . LYS A 1 87 ? -1.051 2.435 -3.725 1.00 92.88 87 LYS A CA 1
ATOM 673 C C . LYS A 1 87 ? 0.245 1.803 -4.223 1.00 92.88 87 LYS A C 1
ATOM 675 O O . LYS A 1 87 ? 0.615 0.705 -3.810 1.00 92.88 87 LYS A O 1
ATOM 680 N N . GLY A 1 88 ? 0.964 2.534 -5.061 1.00 91.25 88 GLY A N 1
ATOM 681 C CA . GLY A 1 88 ? 2.261 2.128 -5.577 1.00 91.25 88 GLY A CA 1
ATOM 682 C C . GLY A 1 88 ? 2.400 2.485 -7.046 1.00 91.25 88 GLY A C 1
ATOM 683 O O . GLY A 1 88 ? 1.596 3.251 -7.580 1.00 91.25 88 GLY A O 1
ATOM 684 N N . THR A 1 89 ? 3.407 1.902 -7.681 1.00 92.44 89 THR A N 1
ATOM 685 C CA . THR A 1 89 ? 3.707 2.103 -9.094 1.00 92.44 89 THR A CA 1
ATOM 686 C C . THR A 1 89 ? 4.057 0.768 -9.726 1.00 92.44 89 THR A C 1
ATOM 688 O O . THR A 1 89 ? 4.861 0.011 -9.192 1.00 92.44 89 THR A O 1
ATOM 691 N N . ILE A 1 90 ? 3.495 0.499 -10.898 1.00 92.62 90 ILE A N 1
ATOM 692 C CA . ILE A 1 90 ? 3.913 -0.608 -11.754 1.00 92.62 90 ILE A CA 1
ATOM 693 C C . ILE A 1 90 ? 4.547 0.024 -12.987 1.00 92.62 90 ILE A C 1
ATOM 695 O O . ILE A 1 90 ? 3.892 0.777 -13.708 1.00 92.62 90 ILE A O 1
ATOM 699 N N . GLY A 1 91 ? 5.839 -0.220 -13.197 1.00 91.56 91 GLY A N 1
ATOM 700 C CA . GLY A 1 91 ? 6.530 0.235 -14.395 1.00 91.56 91 GLY A CA 1
ATOM 701 C C . GLY A 1 91 ? 5.886 -0.365 -15.643 1.00 91.56 91 GLY A C 1
ATOM 702 O O . GLY A 1 91 ? 5.604 -1.558 -15.684 1.00 91.56 91 GLY A O 1
ATOM 703 N N . SER A 1 92 ? 5.699 0.446 -16.684 1.00 91.75 92 SER A N 1
ATOM 704 C CA . SER A 1 92 ? 5.021 0.025 -17.919 1.00 91.75 92 SER A CA 1
ATOM 705 C C . SER A 1 92 ? 5.739 -1.091 -18.685 1.00 91.75 92 SER A C 1
ATOM 707 O O . SER A 1 92 ? 5.192 -1.652 -19.626 1.00 91.75 92 SER A O 1
ATOM 709 N N . GLY A 1 93 ? 7.006 -1.360 -18.359 1.00 89.81 93 GLY A N 1
ATOM 710 C CA . GLY A 1 93 ? 7.840 -2.284 -19.124 1.00 89.81 93 GLY A CA 1
ATOM 711 C C . GLY A 1 93 ? 8.070 -1.845 -20.576 1.00 89.81 93 GLY A C 1
ATOM 712 O O . GLY A 1 93 ? 8.568 -2.652 -21.361 1.00 89.81 93 GLY A O 1
ATOM 713 N N . LEU A 1 94 ? 7.724 -0.593 -20.924 1.00 92.88 94 LEU A N 1
ATOM 714 C CA . LEU A 1 94 ? 7.812 -0.066 -22.282 1.00 92.88 94 LEU A CA 1
ATOM 715 C C . LEU A 1 94 ? 9.251 -0.166 -22.782 1.00 92.88 94 LEU A C 1
ATOM 717 O O . LEU A 1 94 ? 10.163 0.448 -22.222 1.00 92.88 94 LEU A O 1
ATOM 721 N N . LYS A 1 95 ? 9.453 -0.959 -23.831 1.00 93.56 95 LYS A N 1
ATOM 722 C CA . LYS A 1 95 ? 10.768 -1.174 -24.428 1.00 93.56 95 LYS A CA 1
ATOM 723 C C . LYS A 1 95 ? 10.617 -1.643 -25.865 1.00 93.56 95 LYS A C 1
ATOM 725 O O . LYS A 1 95 ? 9.872 -2.578 -26.144 1.00 93.56 95 LYS A O 1
ATOM 730 N N . ILE A 1 96 ? 11.385 -1.052 -26.771 1.00 93.56 96 ILE A N 1
ATOM 731 C CA . ILE A 1 96 ? 11.576 -1.622 -28.104 1.00 93.56 96 ILE A CA 1
ATOM 732 C C . ILE A 1 96 ? 12.518 -2.820 -27.957 1.00 93.56 96 ILE A C 1
ATOM 734 O O . ILE A 1 96 ? 13.647 -2.674 -27.486 1.00 93.56 96 ILE A O 1
ATOM 738 N N . LEU A 1 97 ? 12.038 -4.014 -28.299 1.00 92.12 97 LEU A N 1
ATOM 739 C CA . LEU A 1 97 ? 12.803 -5.254 -28.158 1.00 92.12 97 LEU A CA 1
ATOM 740 C C . LEU A 1 97 ? 13.828 -5.413 -29.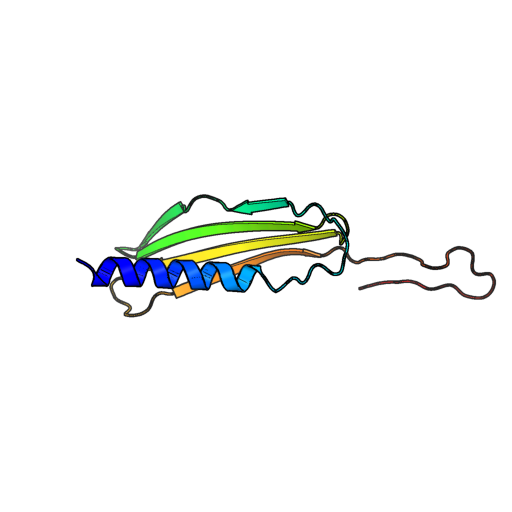283 1.00 92.12 97 LEU A C 1
ATOM 742 O O . LEU A 1 97 ? 14.936 -5.875 -29.027 1.00 92.12 97 LEU A O 1
ATOM 746 N N . ASN A 1 98 ? 13.472 -4.991 -30.500 1.00 90.94 98 ASN A N 1
ATOM 747 C CA . ASN A 1 98 ? 14.340 -5.063 -31.673 1.00 90.94 98 ASN A CA 1
ATOM 748 C C . ASN A 1 98 ? 14.475 -3.690 -32.361 1.00 90.94 98 ASN A C 1
ATOM 750 O O . ASN A 1 98 ? 13.782 -3.429 -33.346 1.00 90.94 98 ASN A O 1
ATOM 754 N N . PRO A 1 99 ? 15.317 -2.782 -31.839 1.00 86.44 99 PRO A N 1
ATOM 755 C CA . PRO A 1 99 ? 15.419 -1.412 -32.349 1.00 86.44 99 PRO A CA 1
ATOM 756 C C . PRO A 1 99 ? 16.054 -1.316 -33.741 1.00 86.44 99 PRO A C 1
ATOM 758 O O . PRO A 1 99 ? 15.798 -0.351 -34.448 1.00 86.44 99 PRO A O 1
ATOM 761 N N . ASN A 1 100 ? 16.832 -2.322 -34.148 1.00 91.56 100 ASN A N 1
ATOM 762 C CA . ASN A 1 100 ? 17.574 -2.325 -35.413 1.00 91.56 100 ASN A CA 1
ATOM 763 C C . ASN A 1 100 ? 16.981 -3.305 -36.437 1.00 91.56 100 ASN A C 1
ATOM 765 O O . ASN A 1 100 ? 17.678 -3.762 -37.342 1.00 91.56 100 ASN A O 1
ATOM 769 N N . GLY A 1 101 ? 15.716 -3.692 -36.268 1.00 88.00 101 GLY A N 1
ATOM 770 C CA . GLY A 1 101 ? 15.064 -4.593 -37.202 1.00 88.00 101 GLY A CA 1
ATOM 771 C C . GLY A 1 101 ? 14.876 -3.920 -38.563 1.00 88.00 101 GLY A C 1
ATOM 772 O O . GLY A 1 101 ? 14.291 -2.848 -38.664 1.00 88.00 101 GLY A O 1
ATOM 773 N N . TYR A 1 102 ? 15.418 -4.546 -39.608 1.00 86.44 102 TYR A N 1
ATOM 774 C CA . TYR A 1 102 ? 15.514 -3.944 -40.940 1.00 86.44 102 TYR A CA 1
ATOM 775 C C . TYR A 1 102 ? 14.150 -3.800 -41.638 1.00 86.44 102 TYR A C 1
ATOM 777 O O . TYR A 1 102 ? 13.881 -2.783 -42.265 1.00 86.44 102 TYR A O 1
ATOM 785 N N . TRP A 1 103 ? 13.268 -4.796 -41.492 1.00 92.06 103 TRP A N 1
ATOM 786 C CA . TRP A 1 103 ? 11.930 -4.800 -42.106 1.00 92.06 103 TRP A CA 1
ATOM 787 C C . TRP A 1 103 ? 10.789 -4.591 -41.106 1.00 92.06 103 TRP A C 1
ATOM 789 O O . TRP A 1 103 ? 9.702 -4.162 -41.481 1.00 92.06 103 TRP A O 1
ATOM 799 N N . ASN A 1 104 ? 11.007 -4.925 -39.835 1.00 91.81 104 ASN A N 1
ATOM 800 C CA . ASN A 1 104 ? 10.021 -4.789 -38.772 1.00 91.81 104 ASN A CA 1
ATOM 801 C C . ASN A 1 104 ? 10.711 -4.568 -37.424 1.00 91.81 104 ASN A C 1
ATOM 803 O O . ASN A 1 104 ? 11.893 -4.852 -37.260 1.00 91.81 104 ASN A O 1
ATOM 807 N N . SER A 1 105 ? 9.953 -4.076 -36.449 1.00 92.69 105 SER A N 1
ATOM 808 C CA . SER A 1 105 ? 10.391 -3.934 -35.063 1.00 92.69 105 SER A CA 1
ATOM 809 C C . SER A 1 105 ? 9.282 -4.403 -34.123 1.00 92.69 105 SER A C 1
ATOM 811 O O . SER A 1 105 ? 8.134 -4.585 -34.531 1.00 92.69 105 SER A O 1
ATOM 813 N N . THR A 1 106 ? 9.621 -4.616 -32.855 1.00 93.69 106 THR A N 1
ATOM 814 C CA . THR A 1 106 ? 8.680 -5.073 -31.830 1.00 93.69 106 THR A CA 1
ATOM 815 C C . THR A 1 106 ? 8.734 -4.148 -30.629 1.00 93.69 106 THR A C 1
ATOM 817 O O . THR A 1 106 ? 9.793 -3.959 -30.024 1.00 93.69 106 THR A O 1
ATOM 820 N N . LEU A 1 107 ? 7.574 -3.610 -30.261 1.00 94.06 107 LEU A N 1
ATOM 821 C CA . LEU A 1 107 ? 7.380 -2.827 -29.051 1.00 94.06 107 LEU A CA 1
ATOM 822 C C . LEU A 1 107 ? 6.761 -3.711 -27.967 1.00 94.06 107 LEU A C 1
ATOM 824 O O . LEU A 1 107 ? 5.685 -4.272 -28.161 1.00 94.06 107 LEU A O 1
ATOM 828 N N . ARG A 1 108 ? 7.416 -3.798 -26.811 1.00 91.88 108 ARG A N 1
ATOM 829 C CA . ARG A 1 108 ? 6.795 -4.272 -25.576 1.00 91.88 108 ARG A CA 1
ATOM 830 C C . ARG A 1 108 ? 6.157 -3.083 -24.879 1.00 91.88 108 ARG A C 1
ATOM 832 O O . ARG A 1 108 ? 6.835 -2.082 -24.668 1.00 91.88 108 ARG A O 1
ATOM 839 N N . TRP A 1 109 ? 4.894 -3.213 -24.516 1.00 92.56 109 TRP A N 1
ATOM 840 C CA . TRP A 1 109 ? 4.095 -2.237 -23.779 1.00 92.56 109 TRP A CA 1
ATOM 841 C C . TRP A 1 109 ? 3.245 -2.992 -22.728 1.00 92.56 109 TRP A C 1
ATOM 843 O O . TRP A 1 109 ? 3.305 -4.227 -22.736 1.00 92.56 109 TRP A O 1
ATOM 853 N N . PRO A 1 110 ? 2.575 -2.296 -21.785 1.00 86.44 110 PRO A N 1
ATOM 854 C CA . PRO A 1 110 ? 1.773 -2.924 -20.728 1.00 86.44 110 PRO A CA 1
ATOM 855 C C . PRO A 1 110 ? 0.700 -3.886 -21.228 1.00 86.44 110 PRO A C 1
ATOM 857 O O . PRO A 1 110 ? 0.013 -3.523 -22.205 1.00 86.44 110 PRO A O 1
#

Foldseek 3Di:
DVVVVVVVVVVVVVVPPVVPPPDPPDDPFPKDKDKDDWDWDDDDDPKIKTWIWIWIDGVVQRWIWIWIWIWIDDPVDPDIDIDIDIDIDGDQPWDWPCPPDPPDTDTRGD

pLDDT: mean 76.85, std 21.6, range [35.47, 94.44]

Sequence (110 aa):
MIKQVCKNITICSLALSTALTVFPASSYAEIKSKITTVSEKNLDGDTKMYTRTATTSDTEKKISQSLQFNFLTEPNYDKETVFIKAKGTIGSGLKILNPNGYWNSTLRWP

Organism: Staphylococcus aureus (NCBI:txid1280)

Secondary structure (DSSP, 8-state):
-HHHHHHHHHHHHHHHHTT--S---S----EEEEEPPPEEEEEETTEEEEEEEEEEEETTTTEEEEEEEEEEE-TT-SS-EEEEEEEEEE----EES-TT-SS---EE--

Radius of gyration: 21.09 Å; chains: 1; bounding box: 40×29×73 Å